Protein AF-A0A7V5AKJ2-F1 (afdb_monomer_lite)

pLDDT: mean 91.75, std 4.34, range [75.81, 96.62]

Sequence (77 aa):
TVFGNHARLYGLNLIGLKRRGFSAETISALKMAFRYVFRSGLLLSEGIEKVRREVKNLPEVEYFLKFIESSKRGVCR

Foldseek 3Di:
DFDDDQTADDADPPVVCVVVPNDPLRVVLVRQLRCLQPPPPDDNVRSLVCSVVPGPDDPSSVVVSVVQVPDPPHDHD

Structure (mmCIF, N/CA/C/O backbone):
data_AF-A0A7V5AKJ2-F1
#
_entry.id   AF-A0A7V5AKJ2-F1
#
loop_
_atom_site.group_PDB
_atom_site.id
_atom_site.type_symbol
_atom_site.label_atom_id
_atom_site.label_alt_id
_atom_site.label_comp_id
_atom_site.label_asym_id
_atom_site.label_entity_id
_atom_site.label_seq_id
_atom_site.pdbx_PDB_ins_code
_atom_site.Cartn_x
_atom_site.Cartn_y
_atom_site.Cartn_z
_atom_site.occupancy
_atom_site.B_iso_or_equiv
_atom_site.auth_seq_id
_atom_site.auth_comp_id
_atom_site.auth_asym_id
_atom_site.auth_atom_id
_atom_site.pdbx_PDB_model_num
ATOM 1 N N . THR A 1 1 ? -5.352 4.770 -7.064 1.00 86.56 1 THR A N 1
ATOM 2 C CA . THR A 1 1 ? -5.930 5.552 -8.158 1.00 86.56 1 THR A CA 1
ATOM 3 C C . THR A 1 1 ? -4.843 5.764 -9.168 1.00 86.56 1 THR A C 1
ATOM 5 O O . THR A 1 1 ? -3.703 6.049 -8.803 1.00 86.56 1 THR A O 1
ATOM 8 N N . VAL A 1 2 ? -5.199 5.530 -10.420 1.00 90.06 2 VAL A N 1
ATOM 9 C CA . VAL A 1 2 ? -4.320 5.716 -11.564 1.00 90.06 2 VAL A CA 1
ATOM 10 C C . VAL A 1 2 ? -5.061 6.541 -12.607 1.00 90.06 2 VAL A C 1
ATOM 12 O O . VAL A 1 2 ? -6.291 6.505 -12.631 1.00 90.06 2 VAL A O 1
ATOM 15 N N . PHE A 1 3 ? -4.341 7.301 -13.422 1.00 90.62 3 PHE A N 1
ATOM 16 C CA . PHE A 1 3 ? -4.925 8.124 -14.485 1.00 90.62 3 PHE A CA 1
ATOM 17 C C . PHE A 1 3 ? -3.915 8.315 -15.628 1.00 90.62 3 PHE A C 1
ATOM 19 O O . PHE A 1 3 ? -2.709 8.212 -15.394 1.00 90.62 3 PHE A O 1
ATOM 26 N N . GLY A 1 4 ? -4.406 8.592 -16.841 1.00 88.25 4 GLY A N 1
ATOM 27 C CA . GLY A 1 4 ? -3.598 8.888 -18.031 1.00 88.25 4 GLY A CA 1
ATOM 28 C C . GLY A 1 4 ? -3.491 7.745 -19.050 1.00 88.25 4 GLY A C 1
ATOM 29 O O . GLY A 1 4 ? -3.813 6.594 -18.749 1.00 88.25 4 GLY A O 1
ATOM 30 N N . ASN A 1 5 ? -3.035 8.083 -20.263 1.00 76.19 5 ASN A N 1
ATOM 31 C CA . ASN A 1 5 ? -2.637 7.105 -21.278 1.00 76.19 5 ASN A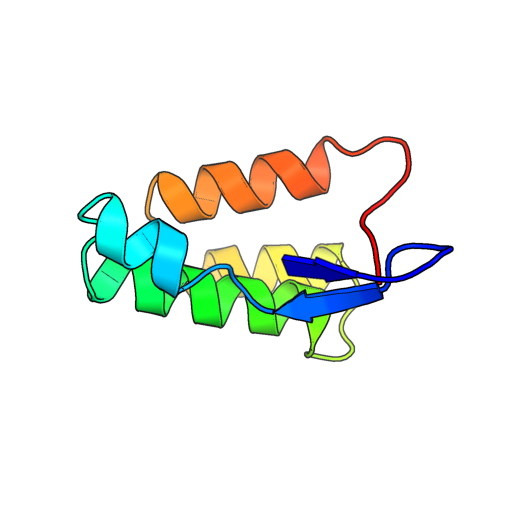 CA 1
ATOM 32 C C . ASN A 1 5 ? -1.208 6.634 -20.958 1.00 76.19 5 ASN A C 1
ATOM 34 O O . ASN A 1 5 ? -0.303 7.460 -20.852 1.00 76.19 5 ASN A O 1
ATOM 38 N N . HIS A 1 6 ? -1.052 5.330 -20.724 1.00 80.56 6 HIS A N 1
ATOM 39 C CA . HIS A 1 6 ? -0.127 4.750 -19.738 1.00 80.56 6 HIS A CA 1
ATOM 40 C C . HIS A 1 6 ? -0.433 5.251 -18.319 1.00 80.56 6 HIS A C 1
ATOM 42 O O . HIS A 1 6 ? -0.004 6.322 -17.891 1.00 80.56 6 HIS A O 1
ATOM 48 N N . ALA A 1 7 ? -1.229 4.455 -17.602 1.00 86.88 7 ALA A N 1
ATOM 49 C CA . ALA A 1 7 ? -1.667 4.732 -16.243 1.00 86.88 7 ALA A CA 1
ATOM 50 C C . ALA A 1 7 ? -0.474 5.106 -15.344 1.00 86.88 7 ALA A C 1
ATOM 52 O O . ALA A 1 7 ? 0.486 4.345 -15.261 1.00 86.88 7 ALA A O 1
ATOM 53 N N . ARG A 1 8 ? -0.551 6.259 -14.669 1.00 85.56 8 ARG A N 1
ATOM 54 C CA . ARG A 1 8 ? 0.398 6.664 -13.619 1.00 85.56 8 ARG A CA 1
ATOM 55 C C . ARG A 1 8 ? -0.217 6.524 -12.244 1.00 85.56 8 ARG A C 1
ATOM 57 O O . ARG A 1 8 ? -1.419 6.738 -12.077 1.00 85.56 8 ARG A O 1
ATOM 64 N N . LEU A 1 9 ? 0.603 6.210 -11.249 1.00 89.62 9 LEU A N 1
ATOM 65 C CA . LEU A 1 9 ? 0.153 6.022 -9.878 1.00 89.62 9 LEU A CA 1
ATOM 66 C C . LEU A 1 9 ? 0.019 7.354 -9.124 1.00 89.62 9 LEU A C 1
ATOM 68 O O . LEU A 1 9 ? 0.992 8.075 -8.933 1.00 89.62 9 LEU A O 1
ATOM 72 N N . TYR A 1 10 ? -1.182 7.653 -8.618 1.00 87.69 10 TYR A N 1
ATOM 73 C CA . TYR A 1 10 ? -1.435 8.883 -7.851 1.00 87.69 10 TYR A CA 1
ATOM 74 C C . TYR A 1 10 ? -1.504 8.632 -6.341 1.00 87.69 10 TYR A C 1
ATOM 76 O O . TYR A 1 10 ? -0.906 9.364 -5.547 1.00 87.69 10 TYR A O 1
ATOM 84 N N . GLY A 1 11 ? -2.200 7.578 -5.911 1.00 88.94 11 GLY A N 1
ATOM 85 C CA . GLY A 1 11 ? -2.328 7.269 -4.486 1.00 88.94 11 GLY A CA 1
ATOM 86 C C . GLY A 1 11 ? -3.357 6.195 -4.164 1.00 88.94 11 GLY A C 1
ATOM 87 O O . GLY A 1 11 ? -3.901 5.544 -5.050 1.00 88.94 11 GLY A O 1
ATOM 88 N N . LEU A 1 12 ? -3.650 6.008 -2.881 1.00 92.56 12 LEU A N 1
ATOM 89 C CA . LEU A 1 12 ? -4.687 5.084 -2.422 1.00 92.56 12 LEU A CA 1
ATOM 90 C C . LEU A 1 12 ? -6.092 5.685 -2.630 1.00 92.56 12 LEU A C 1
ATOM 92 O O . LEU A 1 12 ? -6.284 6.888 -2.460 1.00 92.56 12 LEU A O 1
ATOM 96 N N . ASN A 1 13 ? -7.095 4.863 -2.965 1.00 94.62 13 ASN A N 1
ATOM 97 C CA . ASN A 1 13 ? -8.486 5.321 -3.107 1.00 94.62 13 ASN A CA 1
ATOM 98 C C . ASN A 1 13 ? -9.158 5.529 -1.736 1.00 94.62 13 ASN A C 1
ATOM 100 O O . ASN A 1 13 ? -10.004 4.745 -1.312 1.00 94.62 13 ASN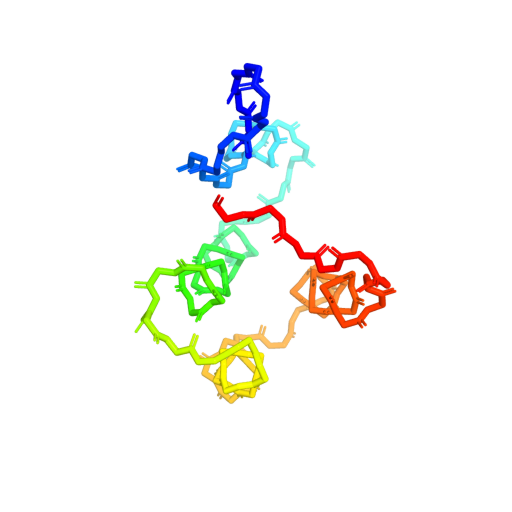 A O 1
ATOM 104 N N . LEU A 1 14 ? -8.772 6.595 -1.035 1.00 93.81 14 LEU A N 1
ATOM 105 C CA . LEU A 1 14 ? -9.241 6.874 0.325 1.00 93.81 14 LEU A CA 1
ATOM 106 C C . LEU A 1 14 ? -10.751 7.108 0.402 1.00 93.81 14 LEU A C 1
ATOM 108 O O . LEU A 1 14 ? -11.386 6.651 1.346 1.00 93.81 14 LEU A O 1
ATOM 112 N N . ILE A 1 15 ? -11.328 7.795 -0.587 1.00 94.88 15 ILE A N 1
ATOM 113 C CA . ILE A 1 15 ? -12.772 8.054 -0.638 1.00 94.88 15 ILE A CA 1
ATOM 114 C C . ILE A 1 15 ? -13.531 6.732 -0.779 1.00 94.88 15 ILE A C 1
ATOM 116 O O . ILE A 1 15 ? -14.482 6.491 -0.040 1.00 94.88 15 ILE A O 1
ATOM 120 N N . GLY A 1 16 ? -13.087 5.849 -1.680 1.00 95.44 16 GLY A N 1
ATOM 121 C CA . GLY A 1 16 ? -13.700 4.534 -1.871 1.00 95.44 16 GLY A CA 1
ATOM 122 C C . GLY A 1 16 ? -13.627 3.654 -0.624 1.00 95.44 16 GLY A C 1
ATOM 123 O O . GLY A 1 16 ? -14.624 3.033 -0.267 1.00 95.44 16 GLY A O 1
ATOM 124 N N . LEU A 1 17 ? -12.483 3.646 0.068 1.00 95.31 17 LEU A N 1
ATOM 125 C CA . LEU A 1 17 ? -12.315 2.896 1.318 1.00 95.31 17 LEU A CA 1
ATOM 126 C C . LEU A 1 17 ? -13.229 3.432 2.426 1.00 95.31 17 LEU A C 1
ATOM 128 O O . LEU A 1 17 ? -13.936 2.658 3.064 1.00 95.31 17 LEU A O 1
ATOM 132 N N . LYS A 1 18 ? -13.290 4.759 2.603 1.00 94.19 18 LYS A N 1
ATOM 133 C CA . LYS A 1 18 ? -14.190 5.387 3.584 1.00 94.19 18 LYS A CA 1
ATOM 134 C C . LYS A 1 18 ? -15.659 5.072 3.298 1.00 94.19 18 LYS A C 1
ATOM 136 O O . LYS A 1 18 ? -16.388 4.702 4.207 1.00 94.19 18 LYS A O 1
ATOM 141 N N . ARG A 1 19 ? -16.088 5.157 2.032 1.00 96.62 19 ARG A N 1
ATOM 142 C CA . ARG A 1 19 ? -17.472 4.847 1.621 1.00 96.62 19 ARG A CA 1
ATOM 143 C C . ARG A 1 19 ? -17.861 3.388 1.854 1.00 96.62 19 ARG A C 1
ATOM 145 O O . ARG A 1 19 ? -19.039 3.108 2.017 1.00 96.62 19 ARG A O 1
ATOM 152 N N . ARG A 1 20 ? -16.891 2.470 1.858 1.00 96.00 20 ARG A N 1
ATOM 153 C CA . ARG A 1 20 ? -17.103 1.042 2.137 1.00 96.00 20 ARG A CA 1
ATOM 154 C C . ARG A 1 20 ? -16.975 0.686 3.624 1.00 96.00 20 ARG A C 1
ATOM 156 O O . ARG A 1 20 ? -17.015 -0.491 3.950 1.00 96.00 20 ARG A O 1
ATOM 163 N N . GLY A 1 21 ? -16.809 1.672 4.509 1.00 95.00 21 GLY A N 1
ATOM 164 C CA . GLY A 1 21 ? -16.779 1.450 5.956 1.00 95.00 21 GLY A CA 1
ATOM 165 C C . GLY A 1 21 ? -15.470 0.865 6.493 1.00 95.00 21 GLY A C 1
ATOM 166 O O . GLY A 1 21 ? -15.467 0.292 7.576 1.00 95.00 21 GLY A O 1
ATOM 167 N N . PHE A 1 22 ? -14.351 1.000 5.770 1.00 95.81 22 PHE A N 1
ATOM 168 C CA . PHE A 1 22 ? -13.054 0.550 6.284 1.00 95.81 22 PHE A CA 1
ATOM 169 C C . PHE A 1 22 ? -12.661 1.366 7.517 1.00 95.81 22 PHE A C 1
ATOM 171 O O . PHE A 1 22 ? -12.779 2.596 7.523 1.00 95.81 22 PHE A O 1
ATOM 178 N N . SER A 1 23 ? -12.153 0.681 8.543 1.00 96.12 23 SER A N 1
ATOM 179 C CA . SER A 1 23 ? -11.733 1.328 9.784 1.00 96.12 23 SER A CA 1
ATOM 180 C C . SER A 1 23 ? -10.594 2.327 9.540 1.00 96.12 23 SER A C 1
ATOM 182 O O . SER A 1 23 ? -9.792 2.187 8.608 1.00 96.12 23 SER A O 1
ATOM 184 N N . ALA A 1 24 ? -10.492 3.344 10.400 1.00 94.31 24 ALA A N 1
ATOM 185 C CA . ALA A 1 24 ? -9.397 4.311 10.331 1.00 94.31 24 ALA A CA 1
ATOM 186 C C . ALA A 1 24 ? -8.024 3.633 10.486 1.00 94.31 24 ALA A C 1
ATOM 188 O O . ALA A 1 24 ? -7.068 4.025 9.814 1.00 94.31 24 ALA A O 1
ATOM 189 N N . GLU A 1 25 ? -7.949 2.585 11.310 1.00 95.06 25 GLU A N 1
ATOM 190 C CA . GLU A 1 25 ? -6.749 1.774 11.499 1.00 95.06 25 GLU A C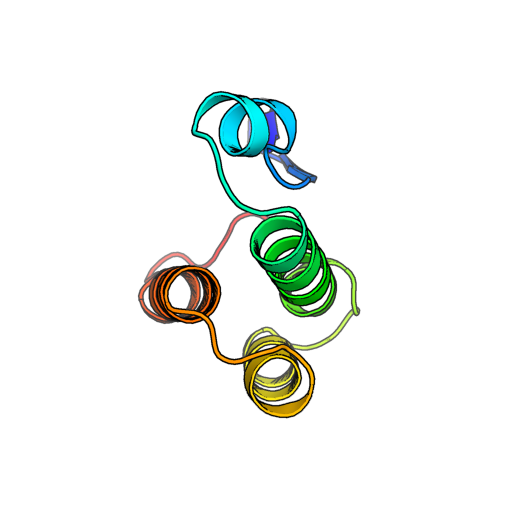A 1
ATOM 191 C C . GLU A 1 25 ? -6.354 1.048 10.208 1.00 95.06 25 GLU A C 1
ATOM 193 O O . GLU A 1 25 ? -5.219 1.182 9.750 1.00 95.06 25 GLU A O 1
ATOM 198 N N . THR A 1 26 ? -7.306 0.375 9.556 1.00 95.56 26 THR A N 1
ATOM 199 C CA . THR A 1 26 ? -7.083 -0.313 8.276 1.00 95.56 26 THR A CA 1
ATOM 200 C C . THR A 1 26 ? -6.630 0.663 7.193 1.00 95.56 26 THR A C 1
ATOM 202 O O . THR A 1 26 ? -5.681 0.396 6.457 1.00 95.56 26 THR A O 1
ATOM 205 N N . ILE A 1 27 ? -7.263 1.838 7.107 1.00 95.94 27 ILE A N 1
ATOM 206 C CA . ILE A 1 27 ? -6.873 2.877 6.146 1.00 95.94 27 ILE A CA 1
ATOM 207 C C . ILE A 1 27 ? -5.453 3.385 6.432 1.00 95.94 27 ILE A C 1
ATOM 209 O O . ILE A 1 27 ? -4.696 3.631 5.491 1.00 95.94 27 ILE A O 1
ATOM 213 N N . SER A 1 28 ? -5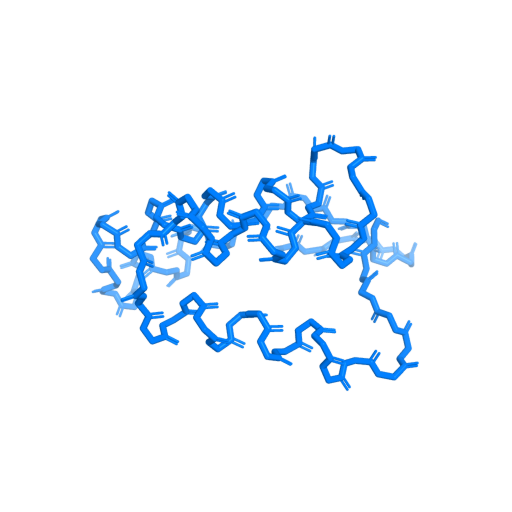.081 3.554 7.704 1.00 95.75 28 SER A N 1
ATOM 214 C CA . SER A 1 28 ? -3.733 3.976 8.097 1.00 95.75 28 SER A CA 1
ATOM 215 C C . SER A 1 28 ? -2.684 2.927 7.718 1.00 95.75 28 SER A C 1
ATOM 217 O O . SER A 1 28 ? -1.695 3.252 7.056 1.00 95.75 28 SER A O 1
ATOM 219 N N . ALA A 1 29 ? -2.950 1.657 8.028 1.00 96.19 29 ALA A N 1
ATOM 220 C CA . ALA A 1 29 ? -2.077 0.542 7.685 1.00 96.19 29 ALA A CA 1
ATOM 221 C C . ALA A 1 29 ? -1.879 0.423 6.164 1.00 96.19 29 ALA A C 1
ATOM 223 O O . ALA A 1 29 ? -0.747 0.372 5.683 1.00 96.19 29 ALA A O 1
ATOM 224 N N . LEU A 1 30 ? -2.960 0.507 5.380 1.00 95.94 30 LEU A N 1
ATOM 225 C CA . LEU A 1 30 ? -2.891 0.498 3.914 1.00 95.94 30 LEU A CA 1
ATOM 226 C C . LEU A 1 30 ? -2.122 1.701 3.351 1.00 95.94 30 LEU A C 1
ATOM 228 O O . LEU A 1 30 ? -1.402 1.565 2.361 1.00 95.94 30 LEU A O 1
ATOM 232 N N . LYS A 1 31 ? -2.236 2.885 3.966 1.00 94.94 31 LYS A N 1
ATOM 233 C CA . LYS A 1 31 ? -1.438 4.058 3.572 1.00 94.94 31 LYS A CA 1
ATOM 234 C C . LYS A 1 31 ? 0.054 3.840 3.810 1.00 94.94 31 LYS A C 1
ATOM 236 O O . LYS A 1 31 ? 0.850 4.222 2.951 1.00 94.94 31 LYS A O 1
ATOM 241 N N . MET A 1 32 ? 0.432 3.270 4.955 1.00 94.81 32 MET A N 1
ATOM 242 C CA . MET A 1 32 ? 1.830 2.954 5.261 1.00 94.81 32 MET A CA 1
ATOM 243 C C . MET A 1 32 ? 2.368 1.893 4.304 1.00 94.81 32 MET A C 1
ATOM 245 O O . MET A 1 32 ? 3.403 2.117 3.677 1.00 94.81 32 MET A O 1
ATOM 249 N N . ALA A 1 33 ? 1.612 0.812 4.096 1.00 95.06 33 ALA A N 1
ATOM 250 C CA . ALA A 1 33 ? 1.964 -0.245 3.157 1.00 95.06 33 ALA A CA 1
ATOM 251 C C . ALA A 1 33 ? 2.195 0.305 1.741 1.00 95.06 33 ALA A C 1
ATOM 253 O O . ALA A 1 33 ? 3.236 0.076 1.127 1.00 95.06 33 ALA A O 1
ATOM 254 N N . PHE A 1 34 ? 1.267 1.131 1.254 1.00 94.12 34 PHE A N 1
ATOM 255 C CA . PHE A 1 34 ? 1.389 1.793 -0.041 1.00 94.12 34 PHE A CA 1
ATOM 256 C C . PHE A 1 34 ? 2.642 2.675 -0.136 1.00 94.12 34 PHE A C 1
ATOM 258 O O . PHE A 1 34 ? 3.326 2.679 -1.160 1.00 94.12 34 PHE A O 1
ATOM 265 N N . ARG A 1 35 ? 2.964 3.427 0.924 1.00 92.81 35 ARG A N 1
ATOM 266 C CA . ARG A 1 35 ? 4.150 4.291 0.950 1.00 92.81 35 ARG A CA 1
ATOM 267 C C . ARG A 1 35 ? 5.438 3.471 0.882 1.00 92.81 35 ARG A C 1
ATOM 269 O O . ARG A 1 35 ? 6.320 3.837 0.110 1.00 92.81 35 ARG A O 1
ATOM 276 N N . TYR A 1 36 ? 5.533 2.373 1.631 1.00 93.50 36 TYR A N 1
ATOM 277 C CA . TYR A 1 36 ? 6.717 1.512 1.614 1.00 93.50 36 TYR A CA 1
ATOM 278 C C . TYR A 1 36 ? 6.924 0.793 0.291 1.00 93.50 36 TYR A C 1
ATOM 280 O O . TYR A 1 36 ? 8.067 0.635 -0.121 1.00 93.50 36 TYR A O 1
ATOM 288 N N . VAL A 1 37 ? 5.852 0.425 -0.405 1.00 92.31 37 VAL A N 1
ATOM 289 C CA . VAL A 1 37 ? 5.964 -0.258 -1.698 1.00 92.31 37 VAL A CA 1
ATOM 290 C C . VAL A 1 37 ? 6.279 0.707 -2.847 1.00 92.31 37 VAL A C 1
ATOM 292 O O . VAL A 1 37 ? 7.071 0.376 -3.728 1.00 92.31 37 VAL A O 1
ATOM 295 N N . PHE A 1 38 ? 5.663 1.894 -2.865 1.00 90.69 38 PHE A N 1
ATOM 296 C CA . PHE A 1 38 ? 5.680 2.760 -4.053 1.00 90.69 38 PHE A CA 1
ATOM 297 C C . PHE A 1 38 ? 6.446 4.078 -3.898 1.00 90.69 38 PHE A C 1
ATOM 299 O O . PHE A 1 38 ? 6.775 4.694 -4.906 1.00 90.69 38 PHE A O 1
ATOM 306 N N . ARG A 1 39 ? 6.710 4.555 -2.674 1.00 87.31 39 ARG A N 1
ATOM 307 C CA . ARG A 1 39 ? 7.296 5.894 -2.434 1.00 87.31 39 ARG A CA 1
ATOM 308 C C . ARG A 1 39 ? 8.578 5.897 -1.602 1.00 87.31 39 ARG A C 1
ATOM 310 O O . ARG A 1 39 ? 9.105 6.965 -1.320 1.00 87.31 39 ARG A O 1
ATOM 317 N N . SER A 1 40 ? 9.068 4.734 -1.193 1.00 86.19 40 SER A N 1
ATOM 318 C CA . SER A 1 40 ? 10.257 4.588 -0.344 1.00 86.19 40 SER A CA 1
ATOM 319 C C . SER A 1 40 ? 11.578 4.577 -1.120 1.00 86.19 40 SER A C 1
ATOM 321 O O . SER A 1 40 ? 12.633 4.626 -0.501 1.00 86.19 40 SER A O 1
ATOM 323 N N . GLY A 1 41 ? 11.530 4.468 -2.453 1.00 85.56 41 GLY A N 1
ATOM 324 C CA . GLY A 1 41 ? 12.716 4.235 -3.285 1.00 85.56 41 GLY A CA 1
ATOM 325 C C . GLY A 1 41 ? 13.289 2.816 -3.175 1.00 85.56 41 GLY A C 1
ATOM 326 O O . GLY A 1 41 ? 14.260 2.516 -3.858 1.00 85.56 41 GLY A O 1
ATOM 327 N N . LEU A 1 42 ? 12.682 1.946 -2.360 1.00 89.12 42 LEU A N 1
ATOM 328 C CA . LEU A 1 42 ? 13.122 0.568 -2.162 1.00 89.12 42 LEU A CA 1
ATOM 329 C C . LEU A 1 42 ? 12.781 -0.325 -3.361 1.00 89.12 42 LEU A C 1
ATOM 331 O O . LEU A 1 42 ? 11.855 -0.055 -4.148 1.00 89.12 42 LEU A O 1
ATOM 335 N N . LEU A 1 43 ? 13.500 -1.444 -3.457 1.00 90.06 43 LEU A N 1
ATOM 336 C CA . LEU A 1 43 ? 13.085 -2.554 -4.305 1.00 90.06 43 LEU A CA 1
ATOM 337 C C . LEU A 1 43 ? 11.723 -3.074 -3.831 1.00 90.06 43 LEU A C 1
ATOM 339 O O . LEU A 1 43 ? 11.355 -2.963 -2.662 1.00 90.06 43 LEU A O 1
ATOM 343 N N . LEU A 1 44 ? 10.949 -3.651 -4.751 1.00 89.19 44 LEU A N 1
ATOM 344 C CA . LEU A 1 44 ? 9.602 -4.140 -4.444 1.00 89.19 44 LEU A CA 1
ATOM 345 C C . LEU A 1 44 ? 9.614 -5.178 -3.311 1.00 89.19 44 LEU A C 1
ATOM 347 O O . LEU A 1 44 ? 8.799 -5.089 -2.398 1.00 89.19 44 LEU A O 1
ATOM 351 N N . SER A 1 45 ? 10.564 -6.114 -3.354 1.00 90.38 45 SER A N 1
ATOM 352 C CA . SER A 1 45 ? 10.772 -7.143 -2.331 1.00 90.38 45 SER A CA 1
ATOM 353 C C . SER A 1 45 ? 11.101 -6.541 -0.964 1.00 90.38 45 SER A C 1
ATOM 355 O O . SER A 1 45 ? 10.489 -6.909 0.033 1.00 90.38 45 SER A O 1
ATOM 357 N N . GLU A 1 46 ? 12.008 -5.566 -0.914 1.00 92.38 46 GLU A N 1
ATOM 358 C CA . GLU A 1 46 ? 12.367 -4.855 0.319 1.00 92.38 46 GLU A CA 1
ATOM 359 C C . GLU A 1 46 ? 11.187 -4.061 0.881 1.00 92.38 46 GLU A C 1
ATOM 361 O O . GLU A 1 46 ? 10.951 -4.056 2.088 1.00 92.38 46 GLU A O 1
ATOM 366 N N . GLY A 1 47 ? 10.417 -3.412 0.003 1.00 93.50 47 GLY A N 1
ATOM 367 C CA . GLY A 1 47 ? 9.193 -2.713 0.370 1.00 93.50 47 GLY A CA 1
ATOM 368 C C . GLY A 1 47 ? 8.190 -3.660 1.025 1.00 93.50 47 GLY A C 1
ATOM 369 O O . GLY A 1 47 ? 7.682 -3.343 2.095 1.00 93.50 47 GLY A O 1
ATOM 370 N N . ILE A 1 48 ? 7.950 -4.833 0.429 1.00 92.38 48 ILE A N 1
ATOM 371 C CA . ILE A 1 48 ? 7.051 -5.867 0.968 1.00 92.38 48 ILE A CA 1
ATOM 372 C C . ILE A 1 48 ? 7.527 -6.354 2.340 1.00 92.38 48 ILE A C 1
ATOM 374 O O . ILE A 1 48 ? 6.740 -6.374 3.287 1.00 92.38 48 ILE A O 1
ATOM 378 N N . GLU A 1 49 ? 8.812 -6.678 2.480 1.00 93.94 49 GLU A N 1
ATOM 379 C CA . GLU A 1 49 ? 9.380 -7.119 3.758 1.00 93.94 49 GLU A CA 1
ATOM 380 C C . GLU A 1 49 ? 9.271 -6.040 4.837 1.00 93.94 49 GLU A C 1
ATOM 382 O O . GLU A 1 49 ? 8.943 -6.326 5.990 1.00 93.94 49 GLU A O 1
ATOM 387 N N . LYS A 1 50 ? 9.458 -4.771 4.464 1.00 94.56 50 LYS A N 1
ATOM 388 C CA . LYS A 1 50 ? 9.263 -3.647 5.378 1.00 94.56 50 LYS A CA 1
ATOM 389 C C . LYS A 1 50 ? 7.807 -3.515 5.824 1.00 94.56 50 LYS A C 1
ATOM 391 O O . LYS A 1 50 ? 7.561 -3.275 7.004 1.00 94.56 50 LYS A O 1
ATOM 396 N N . VAL A 1 51 ? 6.841 -3.724 4.923 1.00 95.12 51 VAL A N 1
ATOM 397 C CA . VAL A 1 51 ? 5.417 -3.759 5.298 1.00 95.12 51 VAL A CA 1
ATOM 398 C C . VAL A 1 51 ? 5.150 -4.879 6.298 1.00 95.12 51 VAL A C 1
ATOM 400 O O . VAL A 1 51 ? 4.528 -4.614 7.321 1.00 95.12 51 VAL A O 1
ATOM 403 N N . ARG A 1 52 ? 5.651 -6.096 6.052 1.00 93.38 52 ARG A N 1
ATOM 404 C CA . ARG A 1 52 ? 5.451 -7.239 6.963 1.00 93.38 52 ARG A CA 1
ATOM 405 C C . ARG A 1 52 ? 6.012 -6.997 8.367 1.00 93.38 52 ARG A C 1
ATOM 407 O O . ARG A 1 52 ? 5.464 -7.522 9.331 1.00 93.38 52 ARG A O 1
ATOM 414 N N . ARG A 1 53 ? 7.092 -6.219 8.487 1.00 93.75 53 ARG A N 1
ATOM 415 C CA . ARG A 1 53 ? 7.745 -5.917 9.772 1.00 93.75 53 ARG A CA 1
ATOM 416 C C . ARG A 1 53 ? 7.121 -4.741 10.519 1.00 93.75 53 ARG A C 1
ATOM 418 O O . ARG A 1 53 ? 7.003 -4.798 11.737 1.00 93.75 53 ARG A O 1
ATOM 425 N N . GLU A 1 54 ? 6.775 -3.666 9.812 1.00 92.75 54 GLU A N 1
ATOM 426 C CA . GLU A 1 54 ? 6.424 -2.379 10.435 1.00 92.75 54 GLU A CA 1
ATOM 427 C C . GLU A 1 54 ? 4.926 -2.052 10.403 1.00 92.75 54 GLU A C 1
ATOM 429 O O . GLU A 1 54 ? 4.472 -1.175 11.137 1.00 92.75 54 GLU A O 1
ATOM 434 N N . VAL A 1 55 ? 4.143 -2.710 9.546 1.00 93.19 55 VAL A N 1
ATOM 435 C CA . VAL A 1 55 ? 2.706 -2.444 9.409 1.00 93.19 55 VAL A CA 1
ATOM 436 C C . VAL A 1 55 ? 1.910 -3.517 10.141 1.00 93.19 55 VAL A C 1
ATOM 438 O O . VAL A 1 55 ? 2.241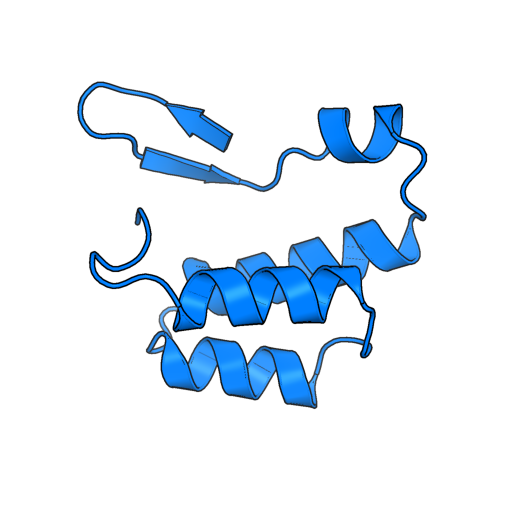 -4.699 10.095 1.00 93.19 55 VAL A O 1
ATOM 441 N N . LYS A 1 56 ? 0.828 -3.103 10.813 1.00 89.19 56 LYS A N 1
ATOM 442 C CA . LYS A 1 56 ? -0.083 -4.022 11.504 1.00 89.19 56 LYS A CA 1
ATOM 443 C C . LYS A 1 56 ? -0.546 -5.122 10.547 1.00 89.19 56 LYS A C 1
ATOM 445 O O . LYS A 1 56 ? -1.009 -4.830 9.442 1.00 89.19 56 LYS A O 1
ATOM 450 N N . ASN A 1 57 ? -0.462 -6.367 11.009 1.00 90.25 57 ASN A N 1
ATOM 451 C CA . ASN A 1 57 ? -0.922 -7.520 10.251 1.00 90.25 57 ASN A CA 1
ATOM 452 C C . ASN A 1 57 ? -2.457 -7.519 10.191 1.00 90.25 57 ASN A C 1
ATOM 454 O O . ASN A 1 57 ? -3.135 -7.936 11.130 1.00 90.25 57 ASN A O 1
ATOM 458 N N . LEU A 1 58 ? -2.988 -6.974 9.102 1.00 95.00 58 LEU A N 1
ATOM 459 C CA . LEU A 1 58 ? -4.413 -6.888 8.813 1.00 95.00 58 LEU A CA 1
ATOM 460 C C . LEU A 1 58 ? -4.707 -7.660 7.524 1.00 95.00 58 LEU A C 1
ATOM 462 O O . LEU A 1 58 ? -3.889 -7.617 6.597 1.00 95.00 58 LEU A O 1
ATOM 466 N N . PRO A 1 59 ? -5.877 -8.313 7.411 1.00 95.25 59 PRO A N 1
ATOM 467 C CA . PRO A 1 59 ? -6.214 -9.105 6.231 1.00 95.25 59 PRO A CA 1
ATOM 468 C C . PRO A 1 59 ? -6.203 -8.268 4.943 1.00 95.25 59 PRO A C 1
ATOM 470 O O . PRO A 1 59 ? -5.823 -8.763 3.884 1.00 95.25 59 PRO A O 1
ATOM 473 N N . GLU A 1 60 ? -6.549 -6.982 5.020 1.00 95.44 60 GLU A N 1
ATOM 474 C CA . GLU A 1 60 ? -6.516 -6.067 3.880 1.00 95.44 60 GLU A CA 1
ATOM 475 C C . GLU A 1 60 ? -5.092 -5.743 3.417 1.00 95.44 60 GLU A C 1
ATOM 477 O O . GLU A 1 60 ? -4.852 -5.584 2.218 1.00 95.44 60 GLU A O 1
ATOM 482 N N . VAL A 1 61 ? -4.149 -5.632 4.358 1.00 95.56 61 VAL A N 1
ATOM 483 C CA . VAL A 1 61 ? -2.733 -5.385 4.054 1.00 95.56 61 VAL A CA 1
ATOM 484 C C . VAL A 1 61 ? -2.125 -6.633 3.427 1.00 95.56 61 VAL A C 1
ATOM 486 O O . VAL A 1 61 ? -1.462 -6.532 2.400 1.00 95.56 61 VAL A O 1
ATOM 489 N N . GLU A 1 62 ? -2.420 -7.810 3.974 1.00 95.06 62 GLU A N 1
ATOM 490 C CA . GLU A 1 62 ? -1.952 -9.081 3.421 1.00 95.06 62 GLU A CA 1
ATOM 491 C C . GLU A 1 62 ? -2.504 -9.323 2.010 1.00 95.06 62 GLU A C 1
ATOM 493 O O . GLU A 1 62 ? -1.769 -9.710 1.102 1.00 95.06 62 GLU A O 1
ATOM 498 N N . TYR A 1 63 ? -3.786 -9.021 1.787 1.00 95.50 63 TYR A N 1
ATOM 499 C CA . TYR A 1 63 ? -4.382 -9.066 0.453 1.00 95.50 63 TYR A CA 1
ATOM 500 C C . TYR A 1 63 ? -3.652 -8.139 -0.530 1.00 95.50 63 TYR A C 1
ATOM 502 O O . TYR A 1 63 ? -3.361 -8.528 -1.664 1.00 95.50 63 TYR A O 1
ATOM 510 N N . PHE A 1 64 ? -3.322 -6.921 -0.097 1.00 94.69 64 PHE A N 1
ATOM 511 C CA . PHE A 1 64 ? -2.564 -5.967 -0.902 1.00 94.69 64 PHE A CA 1
ATOM 512 C C . PHE A 1 64 ? -1.160 -6.484 -1.255 1.00 94.69 64 PHE A C 1
ATOM 514 O O . PHE A 1 64 ? -0.759 -6.385 -2.416 1.00 94.69 64 PHE A O 1
ATOM 521 N N . LEU A 1 65 ? -0.438 -7.073 -0.298 1.00 94.00 65 LEU A N 1
ATOM 522 C CA . LEU A 1 65 ? 0.889 -7.650 -0.537 1.00 94.00 65 LEU A CA 1
ATOM 523 C C . LEU A 1 65 ? 0.829 -8.832 -1.508 1.00 94.00 65 LEU A C 1
ATOM 525 O O . LEU A 1 65 ? 1.550 -8.838 -2.506 1.00 94.00 65 LEU A O 1
ATOM 529 N N . LYS A 1 66 ? -0.096 -9.772 -1.285 1.00 94.25 66 LYS A N 1
ATOM 530 C CA . LYS A 1 66 ? -0.305 -10.923 -2.176 1.00 94.25 66 LYS A CA 1
ATOM 531 C C . LYS A 1 66 ? -0.626 -10.501 -3.603 1.00 94.25 66 LYS A C 1
ATOM 533 O O . LYS A 1 66 ? -0.114 -11.093 -4.550 1.00 94.25 66 LYS A O 1
ATOM 538 N N . PHE A 1 67 ? -1.447 -9.464 -3.777 1.00 93.50 67 PHE A N 1
ATOM 539 C CA . PHE A 1 67 ? -1.744 -8.927 -5.104 1.00 93.50 67 PHE A CA 1
ATOM 540 C C . PHE A 1 67 ? -0.468 -8.475 -5.823 1.00 93.50 67 PHE A C 1
ATOM 542 O O . PHE A 1 67 ? -0.260 -8.831 -6.983 1.00 93.50 67 PHE A O 1
ATOM 549 N N . ILE A 1 68 ? 0.398 -7.733 -5.129 1.00 92.00 68 ILE A N 1
ATOM 550 C CA . ILE A 1 68 ? 1.655 -7.238 -5.692 1.00 92.00 68 ILE A CA 1
ATOM 551 C C . ILE A 1 68 ? 2.582 -8.401 -6.066 1.00 92.00 68 ILE A C 1
ATOM 553 O O . ILE A 1 68 ? 3.095 -8.421 -7.183 1.00 92.00 68 ILE A O 1
ATOM 557 N N . GLU A 1 69 ? 2.759 -9.373 -5.169 1.00 90.50 69 GLU A N 1
ATOM 558 C CA . GLU A 1 69 ? 3.616 -10.547 -5.392 1.00 90.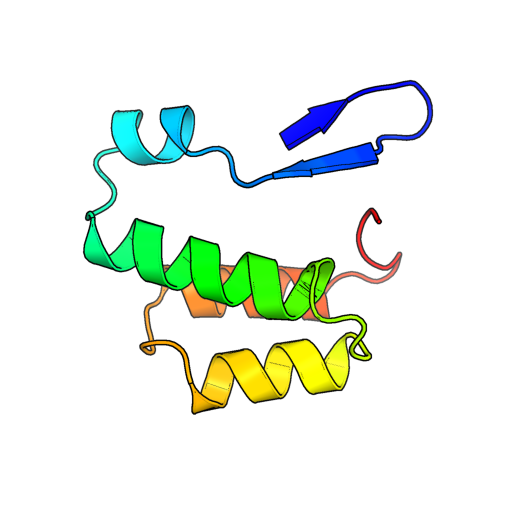50 69 GLU A CA 1
ATOM 559 C C . GLU A 1 69 ? 3.115 -11.424 -6.546 1.00 90.50 69 GLU A C 1
ATOM 561 O O . GLU A 1 69 ? 3.904 -11.923 -7.343 1.00 90.50 69 GLU A O 1
ATOM 566 N N . SER A 1 70 ? 1.795 -11.577 -6.682 1.00 92.88 70 SER A N 1
ATOM 567 C CA . SER A 1 70 ? 1.191 -12.397 -7.739 1.00 92.88 70 SER A CA 1
ATOM 568 C C . SER A 1 70 ? 1.263 -11.771 -9.141 1.00 92.88 70 SER A C 1
ATOM 570 O O . SER A 1 70 ? 0.942 -12.432 -10.136 1.00 92.88 70 SER A O 1
ATOM 572 N N . SER A 1 71 ? 1.658 -10.497 -9.257 1.00 91.69 71 SER A N 1
ATOM 573 C CA . SER A 1 71 ? 1.609 -9.789 -10.534 1.00 91.69 71 SER A CA 1
ATOM 574 C C . SER A 1 71 ? 2.744 -10.193 -11.477 1.00 91.69 71 SER A C 1
ATOM 576 O O . SER A 1 71 ? 3.877 -9.729 -11.368 1.00 91.69 71 SER A O 1
ATOM 578 N N . LYS A 1 72 ? 2.408 -10.973 -12.511 1.00 88.31 72 LYS A N 1
ATOM 579 C CA . LYS A 1 72 ? 3.350 -11.408 -13.562 1.00 88.31 72 LYS A CA 1
ATOM 580 C C . LYS A 1 72 ? 3.901 -10.272 -14.431 1.00 88.31 72 LYS A C 1
ATOM 582 O O . LYS A 1 72 ? 4.968 -10.412 -15.013 1.00 88.31 72 LYS A O 1
ATOM 587 N N . ARG A 1 73 ? 3.161 -9.165 -14.562 1.00 88.75 73 ARG A N 1
ATOM 588 C CA . ARG A 1 73 ? 3.547 -8.000 -15.387 1.00 88.75 73 ARG A CA 1
ATOM 589 C C . ARG A 1 73 ? 4.164 -6.868 -14.562 1.00 88.75 73 ARG A C 1
ATOM 591 O O . ARG A 1 73 ? 4.380 -5.780 -15.087 1.00 88.75 73 ARG A O 1
ATOM 598 N N . GLY A 1 74 ? 4.402 -7.103 -13.271 1.00 85.00 74 GLY A N 1
ATOM 599 C CA . GLY A 1 74 ? 4.747 -6.052 -12.323 1.00 85.00 74 GLY A CA 1
ATOM 600 C C . GLY A 1 74 ? 3.557 -5.153 -11.985 1.00 85.00 74 GLY A C 1
ATOM 601 O O . GLY A 1 74 ? 2.408 -5.415 -12.351 1.00 85.00 74 GLY A O 1
ATOM 602 N N . VAL A 1 75 ? 3.825 -4.094 -11.231 1.00 86.88 75 VAL A N 1
ATOM 603 C CA . VAL A 1 75 ? 2.820 -3.119 -10.795 1.00 86.88 75 VAL A CA 1
ATOM 604 C C . VAL A 1 75 ? 3.108 -1.755 -11.405 1.00 86.88 75 VAL A C 1
ATOM 606 O O . VAL A 1 75 ? 4.258 -1.393 -11.637 1.00 86.88 75 VAL A O 1
ATOM 609 N N . CYS A 1 76 ? 2.039 -1.006 -11.663 1.00 84.12 76 CYS A N 1
ATOM 610 C CA . CYS A 1 76 ? 2.098 0.350 -12.196 1.00 84.12 76 CYS A CA 1
ATOM 611 C C . CYS A 1 76 ? 2.941 1.257 -11.274 1.00 84.12 76 CYS A C 1
ATOM 613 O O . CYS A 1 76 ? 2.712 1.278 -10.061 1.00 84.12 76 CYS A O 1
ATOM 615 N N . ARG A 1 77 ? 3.907 1.976 -11.856 1.00 75.81 77 ARG A N 1
ATOM 616 C CA . ARG A 1 77 ? 4.767 2.973 -11.204 1.00 75.81 77 ARG A CA 1
ATOM 617 C C . ARG A 1 77 ? 4.624 4.309 -11.922 1.00 75.81 77 ARG A C 1
ATOM 619 O O . ARG A 1 77 ? 4.521 4.290 -13.166 1.00 75.81 77 ARG A O 1
#

Radius of gyration: 12.43 Å; chains: 1; bounding box: 31×21×33 Å

Secondary structure (DSSP, 8-state):
-EETTTTEE----HHHHHHTT--HHHHHHHHHHHHHHHTS---HHHHHHHHHHHS---HHHHHHHHHHHT-TT----